Protein AF-A0A538BU72-F1 (afdb_monomer_lite)

Radius of gyration: 18.81 Å; chains: 1; bounding box: 40×37×54 Å

Secondary structure (DSSP, 8-state):
-HHHHHHHHHHHHHHHHHHHHHHHHHHHTT---SB---HHHHHHTGGGHHHHHHHHHHHHT-HHHHTTHHHHHHHHHHHHHHHTTTHHHHHHHHHHHHHHHHHHHHHHHSB-S-HHHHHHHHHHHHHHHHHHHHHHHHHHHHHHHHHHHHTT-

Foldseek 3Di:
DVVVVVVVVVVVVVVCVVVVVVVVVCVVVVPDDFFAPDPVLLVVQPVLLVVLLCLLVCLLPPCVVQNCLVVLLVVLLVLCVVLVFPVVLSCVLVVVLVVQSVVSSNSLSGGPDDSVVCSVPPSNPSSVVSSVSSNVCSVVSVVRSVVSVVVVD

pLDDT: mean 91.47, std 7.26, range [62.19, 98.06]

Structure (mmCIF, N/CA/C/O backbone):
data_AF-A0A538BU72-F1
#
_entry.id   AF-A0A538BU72-F1
#
loop_
_atom_site.group_PDB
_atom_site.id
_atom_site.type_symbol
_atom_site.label_atom_id
_atom_site.label_alt_id
_atom_site.label_comp_id
_atom_site.label_asym_id
_atom_site.label_entity_id
_atom_site.label_seq_id
_atom_site.pdbx_PDB_ins_code
_atom_site.Cartn_x
_atom_site.Cartn_y
_atom_site.Cartn_z
_atom_site.occupancy
_atom_site.B_iso_or_equiv
_atom_site.auth_seq_id
_atom_site.auth_comp_id
_atom_site.auth_asym_id
_atom_site.auth_atom_id
_atom_site.pdbx_PDB_model_num
ATOM 1 N N . MET A 1 1 ? 4.851 -21.921 21.961 1.00 62.19 1 MET A N 1
ATOM 2 C CA . MET A 1 1 ? 5.658 -22.400 20.814 1.00 62.19 1 MET A CA 1
ATOM 3 C C . MET A 1 1 ? 4.813 -23.024 19.705 1.00 62.19 1 MET A C 1
ATOM 5 O O . MET A 1 1 ? 4.960 -22.562 18.586 1.00 62.19 1 MET A O 1
ATOM 9 N N . ARG A 1 2 ? 3.912 -23.992 19.962 1.00 68.62 2 ARG A N 1
ATOM 10 C CA . ARG A 1 2 ? 3.064 -24.595 18.900 1.00 68.62 2 ARG A CA 1
ATOM 11 C C . ARG A 1 2 ? 2.267 -23.577 18.068 1.00 68.62 2 ARG A C 1
ATOM 13 O O . ARG A 1 2 ? 2.367 -23.589 16.849 1.00 68.62 2 ARG A O 1
ATOM 20 N N . THR A 1 3 ? 1.596 -22.634 18.724 1.00 71.56 3 THR A N 1
ATOM 21 C CA . THR A 1 3 ? 0.787 -2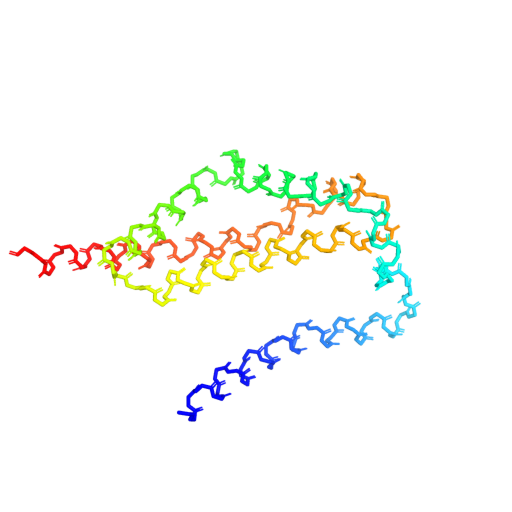1.594 18.061 1.00 71.56 3 THR A CA 1
ATOM 22 C C . THR A 1 3 ? 1.598 -20.666 17.153 1.00 71.56 3 THR A C 1
ATOM 24 O O . THR A 1 3 ? 1.119 -20.241 16.109 1.00 71.56 3 THR A O 1
ATOM 27 N N . THR A 1 4 ? 2.850 -20.364 17.505 1.00 72.88 4 THR A N 1
ATOM 28 C CA . THR A 1 4 ? 3.731 -19.531 16.672 1.00 72.88 4 THR A CA 1
ATOM 29 C C . THR A 1 4 ? 4.150 -20.265 15.397 1.00 72.88 4 THR A C 1
ATOM 31 O O . THR A 1 4 ? 4.155 -19.659 14.330 1.00 72.88 4 THR A O 1
ATOM 34 N N . CYS A 1 5 ? 4.438 -21.570 15.482 1.00 76.00 5 CYS A N 1
ATOM 35 C CA . CYS A 1 5 ? 4.724 -22.387 14.301 1.00 76.00 5 CYS A CA 1
ATOM 36 C C . CYS A 1 5 ? 3.510 -22.509 13.374 1.00 76.00 5 CYS A C 1
ATOM 38 O O . CYS A 1 5 ? 3.687 -22.473 12.165 1.00 76.00 5 CYS A O 1
ATOM 40 N N . GLU A 1 6 ? 2.294 -22.614 13.916 1.00 82.12 6 GLU A N 1
ATOM 41 C CA . GLU A 1 6 ? 1.062 -22.689 13.118 1.00 82.12 6 GLU A CA 1
ATOM 42 C C . GLU A 1 6 ? 0.798 -21.395 12.340 1.00 82.12 6 GLU A C 1
ATOM 44 O O . GLU A 1 6 ? 0.519 -21.452 11.145 1.00 82.12 6 GLU A O 1
ATOM 49 N N . VAL A 1 7 ? 0.956 -20.225 12.973 1.00 79.69 7 VAL A N 1
ATOM 50 C CA . VAL A 1 7 ? 0.800 -18.930 12.284 1.00 79.69 7 VAL A CA 1
ATOM 51 C C . VAL A 1 7 ? 1.868 -18.743 11.207 1.00 79.69 7 VAL A C 1
ATOM 53 O O . VAL A 1 7 ? 1.557 -18.296 10.104 1.00 79.69 7 VAL A O 1
ATOM 56 N N . LEU A 1 8 ? 3.119 -19.119 11.492 1.00 81.12 8 LEU A N 1
ATOM 57 C CA . LEU A 1 8 ? 4.194 -19.065 10.500 1.00 81.12 8 LEU A CA 1
ATOM 58 C C . LEU A 1 8 ? 3.938 -20.031 9.340 1.00 81.12 8 LEU A C 1
ATOM 60 O O . LEU A 1 8 ? 4.086 -19.641 8.185 1.00 81.12 8 LEU A O 1
ATOM 64 N N . ALA A 1 9 ? 3.507 -21.260 9.627 1.00 85.38 9 ALA A N 1
ATOM 65 C CA . ALA A 1 9 ? 3.168 -22.244 8.608 1.00 85.38 9 ALA A CA 1
ATOM 66 C C . ALA A 1 9 ? 1.999 -21.765 7.739 1.00 85.38 9 ALA A C 1
ATOM 68 O O . ALA A 1 9 ? 2.095 -21.820 6.517 1.00 85.38 9 ALA A O 1
ATOM 69 N N . ALA A 1 10 ? 0.937 -21.225 8.340 1.00 84.19 10 ALA A N 1
ATOM 70 C CA . ALA A 1 10 ? -0.187 -20.649 7.607 1.00 84.19 10 ALA A CA 1
ATOM 71 C C . ALA A 1 10 ? 0.250 -19.469 6.724 1.00 84.19 10 ALA A C 1
ATOM 73 O O . ALA A 1 10 ? -0.175 -19.372 5.572 1.00 84.19 10 ALA A O 1
ATOM 74 N N . GLY A 1 11 ? 1.141 -18.609 7.228 1.00 82.31 11 GLY A N 1
ATOM 75 C CA . GLY A 1 11 ? 1.731 -17.515 6.456 1.00 82.31 11 GLY A CA 1
ATOM 76 C C . GLY A 1 11 ? 2.543 -18.013 5.258 1.00 82.31 11 GLY A C 1
ATOM 77 O O . GLY A 1 11 ? 2.334 -17.545 4.140 1.00 82.31 11 GLY A O 1
ATOM 78 N N . VAL A 1 12 ? 3.411 -19.008 5.463 1.00 86.56 12 VAL A N 1
ATOM 79 C CA . VAL A 1 12 ? 4.208 -19.631 4.392 1.00 86.56 12 VAL A CA 1
ATOM 80 C C . VAL A 1 12 ? 3.306 -20.294 3.356 1.00 86.56 12 VAL A C 1
ATOM 82 O O . VAL A 1 12 ? 3.485 -20.064 2.164 1.00 86.56 12 VAL A O 1
ATOM 85 N N . VAL A 1 13 ? 2.308 -21.069 3.784 1.00 89.88 13 VAL A N 1
ATOM 86 C CA . VAL A 1 13 ? 1.349 -21.714 2.877 1.00 89.88 13 VAL A CA 1
ATOM 87 C C . VAL A 1 13 ? 0.588 -20.665 2.067 1.00 89.88 13 VAL A C 1
ATOM 89 O O . VAL A 1 13 ? 0.489 -20.802 0.852 1.00 89.88 13 VAL A O 1
ATOM 92 N N . SER A 1 14 ? 0.123 -19.586 2.698 1.00 84.50 14 SER A N 1
ATOM 93 C CA . SER A 1 14 ? -0.574 -18.495 2.004 1.00 84.50 14 SER A CA 1
ATOM 94 C C . SER A 1 14 ? 0.324 -17.815 0.966 1.00 84.50 14 SER A C 1
ATOM 96 O O . SER A 1 14 ? -0.101 -17.586 -0.165 1.00 84.50 14 SER A O 1
ATOM 98 N N . ALA A 1 15 ? 1.588 -17.550 1.313 1.00 83.44 15 ALA A N 1
ATOM 99 C CA . ALA A 1 15 ? 2.563 -16.984 0.384 1.00 83.44 15 ALA A CA 1
ATOM 100 C C . ALA A 1 15 ? 2.836 -17.925 -0.801 1.00 83.44 15 ALA A C 1
ATOM 102 O O . ALA A 1 15 ? 2.862 -17.483 -1.950 1.00 83.44 15 ALA A O 1
ATOM 103 N N . LEU A 1 16 ? 2.986 -19.228 -0.545 1.00 88.38 16 LEU A N 1
ATOM 104 C CA . LEU A 1 16 ? 3.182 -20.231 -1.591 1.00 88.38 16 LEU A CA 1
ATOM 105 C C . LEU A 1 16 ? 1.959 -20.343 -2.507 1.00 88.38 16 LEU A C 1
ATOM 107 O O . LEU A 1 16 ? 2.129 -20.397 -3.719 1.00 88.38 16 LEU A O 1
ATOM 111 N N . LEU A 1 17 ? 0.741 -20.318 -1.964 1.00 90.31 17 LEU A N 1
ATOM 112 C CA . LEU A 1 17 ? -0.488 -20.350 -2.764 1.00 90.31 17 LEU A CA 1
ATOM 113 C C . LEU A 1 17 ? -0.628 -19.126 -3.677 1.00 90.31 17 LEU A C 1
ATOM 115 O O . LEU A 1 17 ? -1.184 -19.252 -4.763 1.00 90.31 17 LEU A O 1
ATOM 119 N N . GLY A 1 18 ? -0.098 -17.967 -3.279 1.00 81.56 18 GLY A N 1
ATOM 120 C CA . GLY A 1 18 ? -0.035 -16.790 -4.148 1.00 81.56 18 GLY A CA 1
ATOM 121 C C . GLY A 1 18 ? 1.069 -16.877 -5.209 1.00 81.56 18 GLY A C 1
ATOM 122 O O . GLY A 1 18 ? 0.837 -16.578 -6.378 1.00 81.56 18 GLY A O 1
ATOM 123 N N . ILE A 1 19 ? 2.278 -17.295 -4.818 1.00 86.81 19 ILE A N 1
ATOM 124 C CA . ILE A 1 19 ? 3.480 -17.214 -5.669 1.00 86.81 19 ILE A CA 1
ATOM 125 C C . ILE A 1 19 ? 3.606 -18.406 -6.623 1.00 86.81 19 ILE A C 1
ATOM 127 O O . ILE A 1 19 ? 3.984 -18.233 -7.783 1.00 86.81 19 ILE A O 1
ATOM 131 N N . VAL A 1 20 ? 3.326 -19.623 -6.154 1.00 90.19 20 VAL A N 1
ATOM 132 C CA . VAL A 1 20 ? 3.591 -20.859 -6.905 1.00 90.19 20 VAL A CA 1
ATOM 133 C C . VAL A 1 20 ? 2.772 -20.937 -8.197 1.00 90.19 20 VAL A C 1
ATOM 135 O O . VAL A 1 20 ? 3.384 -21.207 -9.232 1.00 90.19 20 VAL A O 1
ATOM 138 N N . PRO A 1 21 ? 1.451 -20.654 -8.217 1.00 91.88 21 PRO A N 1
ATOM 139 C CA . PRO A 1 21 ? 0.682 -20.694 -9.462 1.00 91.88 21 PRO A CA 1
ATOM 140 C C . PRO A 1 21 ? 1.217 -19.717 -10.513 1.00 91.88 21 PRO A C 1
ATOM 142 O O . PRO A 1 21 ? 1.384 -20.087 -11.675 1.00 91.88 21 PRO A O 1
ATOM 145 N N . TRP A 1 22 ? 1.563 -18.495 -10.096 1.00 87.38 22 TRP A N 1
ATOM 146 C CA . TRP A 1 22 ? 2.150 -17.488 -10.979 1.00 87.38 22 TRP A CA 1
ATOM 147 C C . TRP A 1 22 ? 3.518 -17.928 -11.517 1.00 87.38 22 TRP A C 1
ATOM 149 O O . TRP A 1 22 ? 3.766 -17.853 -12.720 1.00 87.38 22 TRP A O 1
ATOM 159 N N . ALA A 1 23 ? 4.386 -18.464 -10.654 1.00 87.06 23 ALA A N 1
ATOM 160 C CA . ALA A 1 23 ? 5.705 -18.949 -11.051 1.00 87.06 23 ALA A CA 1
ATOM 161 C C . ALA A 1 23 ? 5.626 -20.131 -12.034 1.00 87.06 23 ALA A C 1
ATOM 163 O O . ALA A 1 23 ? 6.406 -20.189 -12.987 1.00 87.06 23 ALA A O 1
ATOM 164 N N . ILE A 1 24 ? 4.683 -21.059 -11.830 1.00 91.25 24 ILE A N 1
ATOM 165 C CA . ILE A 1 24 ? 4.419 -22.164 -12.763 1.00 91.25 24 ILE A CA 1
ATOM 166 C C . ILE A 1 24 ? 3.966 -21.610 -14.114 1.00 91.25 24 ILE A C 1
ATOM 168 O O . ILE A 1 24 ? 4.509 -22.009 -15.142 1.00 91.25 24 ILE A O 1
ATOM 172 N N . TRP A 1 25 ? 3.022 -20.665 -14.122 1.00 92.62 25 TRP A N 1
ATOM 173 C CA . TRP A 1 25 ? 2.504 -20.069 -15.352 1.00 92.62 25 TRP A CA 1
ATOM 174 C C . TRP A 1 25 ? 3.594 -19.343 -16.156 1.00 92.62 25 TRP A C 1
ATOM 176 O O . TRP A 1 25 ? 3.728 -19.595 -17.353 1.00 92.62 25 TRP A O 1
ATOM 186 N N . ILE A 1 26 ? 4.428 -18.524 -15.501 1.00 89.25 26 ILE A N 1
ATOM 187 C CA . ILE A 1 26 ? 5.565 -17.820 -16.125 1.00 89.25 26 ILE A CA 1
ATOM 188 C C . ILE A 1 26 ? 6.531 -18.808 -16.789 1.00 89.25 26 ILE A C 1
ATOM 190 O O . ILE A 1 26 ? 6.925 -18.611 -17.940 1.00 89.25 26 ILE A O 1
ATOM 194 N N . ARG A 1 27 ? 6.884 -19.893 -16.083 1.00 89.62 27 ARG A N 1
ATOM 195 C CA . ARG A 1 27 ? 7.777 -20.936 -16.611 1.00 89.62 27 ARG A CA 1
ATOM 196 C C . ARG A 1 27 ? 7.150 -21.680 -17.785 1.00 89.62 27 ARG A C 1
ATOM 198 O O . ARG A 1 27 ? 7.831 -21.904 -18.778 1.00 89.62 27 ARG A O 1
ATOM 205 N N . ALA A 1 28 ? 5.870 -22.032 -17.683 1.00 94.12 28 ALA A N 1
ATOM 206 C CA . ALA A 1 28 ? 5.148 -22.739 -18.736 1.00 94.12 28 ALA A CA 1
ATOM 207 C C . ALA A 1 28 ? 5.055 -21.928 -20.041 1.00 94.12 28 ALA A C 1
ATOM 209 O O . ALA A 1 28 ? 5.032 -22.517 -21.116 1.00 94.12 28 ALA A O 1
ATOM 210 N N . HIS A 1 29 ? 5.046 -20.594 -19.954 1.00 93.69 29 HIS A N 1
ATOM 211 C CA . HIS A 1 29 ? 4.965 -19.698 -21.114 1.00 93.69 29 HIS A CA 1
ATOM 212 C C . HIS A 1 29 ? 6.327 -19.143 -21.562 1.00 93.69 29 HIS A C 1
ATOM 214 O O . HIS A 1 29 ? 6.370 -18.282 -22.437 1.00 93.69 29 HIS A O 1
ATOM 220 N N . GLY A 1 30 ? 7.441 -19.605 -20.975 1.00 88.38 30 GLY A N 1
ATOM 221 C CA . GLY A 1 30 ? 8.789 -19.166 -21.360 1.00 88.38 30 GLY A CA 1
ATOM 222 C C . GLY A 1 30 ? 9.042 -17.669 -21.151 1.00 88.38 30 GLY A C 1
ATOM 223 O O . GLY A 1 30 ? 9.850 -17.071 -21.860 1.00 88.38 30 GLY A O 1
ATOM 224 N N . ILE A 1 31 ? 8.334 -17.036 -20.210 1.00 84.00 31 ILE A N 1
ATOM 225 C CA . ILE A 1 31 ? 8.471 -15.602 -19.953 1.00 84.00 31 ILE A CA 1
ATOM 226 C C . ILE A 1 31 ? 9.734 -15.384 -19.111 1.00 84.00 31 ILE A C 1
ATOM 228 O O . ILE A 1 31 ? 9.815 -15.791 -17.951 1.00 84.00 31 ILE A O 1
ATOM 232 N N . HIS A 1 32 ? 10.726 -14.718 -19.697 1.00 79.19 32 HIS A N 1
ATOM 233 C CA . HIS A 1 32 ? 11.994 -14.382 -19.050 1.00 79.19 32 HIS A CA 1
ATOM 234 C C . HIS A 1 32 ? 12.173 -12.858 -18.957 1.00 79.19 32 HIS A C 1
ATOM 236 O O . HIS A 1 32 ? 11.633 -12.113 -19.767 1.00 79.19 32 HIS A O 1
ATOM 242 N N . GLY A 1 33 ? 12.944 -12.385 -17.970 1.00 67.81 33 GLY A N 1
ATOM 243 C CA . GLY A 1 33 ? 13.397 -10.986 -17.921 1.00 67.81 33 GLY A CA 1
ATOM 244 C C . GLY A 1 33 ? 12.393 -9.953 -17.397 1.00 67.81 33 GLY A C 1
ATOM 245 O O . GLY A 1 33 ? 12.551 -8.770 -17.676 1.00 67.81 33 GLY A O 1
ATOM 246 N N . VAL A 1 34 ? 11.374 -10.356 -16.631 1.00 72.19 34 VAL A N 1
ATOM 247 C CA . VAL A 1 34 ? 10.367 -9.421 -16.077 1.00 72.19 34 VAL A CA 1
ATOM 248 C C . VAL A 1 34 ? 10.956 -8.505 -14.988 1.00 72.19 34 VAL A C 1
ATOM 250 O O . VAL A 1 34 ? 10.517 -7.367 -14.822 1.00 72.19 34 VAL A O 1
ATOM 253 N N . TYR A 1 35 ? 11.978 -8.985 -14.270 1.00 77.81 35 TYR A N 1
ATOM 254 C CA . TYR A 1 35 ? 12.633 -8.258 -13.184 1.00 77.81 35 TYR A CA 1
ATOM 255 C C . TYR A 1 35 ? 14.150 -8.445 -13.205 1.00 77.81 35 TYR A C 1
ATOM 257 O O . TYR A 1 35 ? 14.650 -9.540 -13.475 1.00 77.81 35 TYR A O 1
ATOM 265 N N . HIS A 1 36 ? 14.871 -7.383 -12.860 1.00 77.62 36 HIS A N 1
ATOM 266 C CA . HIS A 1 36 ? 16.302 -7.402 -12.599 1.00 77.62 36 HIS A CA 1
ATOM 267 C C . HIS A 1 36 ? 16.542 -7.672 -11.111 1.00 77.62 36 HIS A C 1
ATOM 269 O O . HIS A 1 36 ? 16.228 -6.843 -10.262 1.00 77.62 36 HIS A O 1
ATOM 275 N N . ALA A 1 37 ? 17.103 -8.840 -10.798 1.00 75.69 37 ALA A N 1
ATOM 276 C CA . ALA A 1 37 ? 17.506 -9.204 -9.437 1.00 75.69 37 ALA A CA 1
ATOM 277 C C . ALA A 1 37 ? 19.005 -8.961 -9.168 1.00 75.69 37 ALA A C 1
ATOM 279 O O . ALA A 1 37 ? 19.490 -9.254 -8.077 1.00 75.69 37 ALA A O 1
ATOM 280 N N . ASP A 1 38 ? 19.744 -8.448 -10.156 1.00 85.12 38 ASP A N 1
ATOM 281 C CA . ASP A 1 38 ? 21.154 -8.101 -9.995 1.00 85.12 38 ASP A CA 1
ATOM 282 C C . ASP A 1 38 ? 21.307 -6.825 -9.154 1.00 85.12 38 ASP A C 1
ATOM 284 O O . ASP A 1 38 ? 20.742 -5.777 -9.473 1.00 85.12 38 ASP A O 1
ATOM 288 N N . LEU A 1 39 ? 22.102 -6.909 -8.085 1.00 86.88 39 LEU A N 1
ATOM 289 C CA . LEU A 1 39 ? 22.341 -5.804 -7.158 1.00 86.88 39 LEU A CA 1
ATOM 290 C C . LEU A 1 39 ? 23.023 -4.611 -7.841 1.00 86.88 39 LEU A C 1
ATOM 292 O O . LEU A 1 39 ? 22.730 -3.468 -7.486 1.00 86.88 39 LEU A O 1
ATOM 296 N N . ALA A 1 40 ? 23.896 -4.845 -8.827 1.00 88.81 40 ALA A N 1
ATOM 297 C CA . ALA A 1 40 ? 24.558 -3.761 -9.553 1.00 88.81 40 ALA A CA 1
ATOM 298 C C . ALA A 1 40 ? 23.572 -3.002 -10.461 1.00 88.81 40 ALA A C 1
ATOM 300 O O . ALA A 1 40 ? 23.586 -1.768 -10.509 1.00 88.81 40 ALA A O 1
ATOM 301 N N . GLU A 1 41 ? 22.681 -3.722 -11.147 1.00 85.00 41 GLU A N 1
ATOM 302 C CA . GLU A 1 41 ? 21.580 -3.139 -11.924 1.00 85.00 41 GLU A CA 1
ATOM 303 C C . GLU A 1 41 ? 20.584 -2.383 -11.029 1.00 85.00 41 GLU A C 1
ATOM 305 O O . GLU A 1 41 ? 20.182 -1.264 -11.353 1.00 85.00 41 GLU A O 1
ATOM 310 N N . LEU A 1 42 ? 20.225 -2.945 -9.871 1.00 89.00 42 LEU A N 1
ATOM 311 C CA . LEU A 1 42 ? 19.352 -2.292 -8.892 1.00 89.00 42 LEU A CA 1
ATOM 312 C C . LEU A 1 42 ? 19.980 -1.001 -8.349 1.00 89.00 42 LEU A C 1
ATOM 314 O O . LEU A 1 42 ? 19.307 0.030 -8.274 1.00 89.00 42 LEU A O 1
ATOM 318 N N . GLY A 1 43 ? 21.283 -1.020 -8.051 1.00 90.75 43 GLY A N 1
ATOM 319 C CA . GLY A 1 43 ? 22.040 0.152 -7.610 1.00 90.75 43 GLY A CA 1
ATOM 320 C C . GLY A 1 43 ? 21.962 1.325 -8.594 1.00 90.75 43 GLY A C 1
ATOM 321 O O . GLY A 1 43 ? 21.780 2.470 -8.181 1.00 90.75 43 GLY A O 1
ATOM 322 N N . ARG A 1 44 ? 21.989 1.053 -9.906 1.00 91.69 44 ARG A N 1
ATOM 323 C CA . ARG A 1 44 ? 21.830 2.084 -10.953 1.00 91.69 44 ARG A CA 1
ATOM 324 C C . ARG A 1 44 ? 20.435 2.721 -10.974 1.00 91.69 44 ARG A C 1
ATOM 326 O O . ARG A 1 44 ? 20.271 3.851 -11.435 1.00 91.69 44 ARG A O 1
ATOM 333 N N . HIS A 1 45 ? 19.438 2.034 -10.426 1.00 93.06 45 HIS A N 1
ATOM 334 C CA . HIS A 1 45 ? 18.033 2.429 -10.470 1.00 93.06 45 HIS A CA 1
ATOM 335 C C . HIS A 1 45 ? 17.463 2.919 -9.134 1.00 93.06 45 HIS A C 1
ATOM 337 O O . HIS A 1 45 ? 16.253 3.105 -9.025 1.00 93.06 45 HIS A O 1
ATOM 343 N N . VAL A 1 46 ? 18.302 3.197 -8.128 1.00 94.81 46 VAL A N 1
ATOM 344 C CA . VAL A 1 46 ? 17.865 3.721 -6.812 1.00 94.81 46 VAL A CA 1
ATOM 345 C C . VAL A 1 46 ? 17.026 5.001 -6.939 1.00 94.81 46 VAL A C 1
ATOM 347 O O . VAL A 1 46 ? 16.101 5.224 -6.160 1.00 94.81 46 VAL A O 1
ATOM 350 N N . HIS A 1 47 ? 17.268 5.806 -7.978 1.00 94.44 47 HIS A N 1
ATOM 351 C CA . HIS A 1 47 ? 16.482 7.003 -8.287 1.00 94.44 47 HIS A CA 1
ATOM 352 C C . HIS A 1 47 ? 14.989 6.724 -8.563 1.00 94.44 47 HIS A C 1
ATOM 354 O O . HIS A 1 47 ? 14.186 7.650 -8.501 1.00 94.44 47 HIS A O 1
ATOM 360 N N . ARG A 1 48 ? 14.592 5.471 -8.840 1.00 94.88 48 ARG A N 1
ATOM 361 C CA . ARG A 1 48 ? 13.188 5.069 -9.047 1.00 94.88 48 ARG A CA 1
ATOM 362 C C . ARG A 1 48 ? 12.404 4.917 -7.742 1.00 94.88 48 ARG A C 1
ATOM 364 O O . ARG A 1 48 ? 11.177 4.975 -7.775 1.00 94.88 48 ARG A O 1
ATOM 371 N N . ILE A 1 49 ? 13.074 4.754 -6.598 1.00 96.31 49 ILE A N 1
ATOM 372 C CA . ILE A 1 49 ? 12.425 4.469 -5.307 1.00 96.31 49 ILE A CA 1
ATOM 373 C C . ILE A 1 49 ? 11.501 5.617 -4.891 1.00 96.31 49 ILE A C 1
ATOM 375 O O . ILE A 1 49 ? 10.316 5.396 -4.642 1.00 96.31 49 ILE A O 1
ATOM 379 N N . ALA A 1 50 ? 12.023 6.846 -4.852 1.00 97.25 50 ALA A N 1
ATOM 380 C CA . ALA A 1 50 ? 11.255 8.001 -4.392 1.00 97.25 50 ALA A CA 1
ATOM 381 C C . ALA A 1 50 ? 10.052 8.325 -5.304 1.00 97.25 50 ALA A C 1
ATOM 383 O O . ALA A 1 50 ? 8.953 8.461 -4.769 1.00 97.25 50 ALA A O 1
ATOM 384 N N . PRO A 1 51 ? 10.179 8.364 -6.648 1.00 97.31 51 PRO A N 1
ATOM 385 C CA . PRO A 1 51 ? 9.026 8.554 -7.530 1.00 97.31 51 PRO A CA 1
ATOM 386 C C . PRO A 1 51 ? 7.983 7.435 -7.431 1.00 97.31 51 PRO A C 1
ATOM 388 O O . PRO A 1 51 ? 6.789 7.718 -7.478 1.00 97.31 51 PRO A O 1
ATOM 391 N N . SER A 1 52 ? 8.412 6.178 -7.249 1.00 96.75 52 SER A N 1
ATOM 392 C CA . SER A 1 52 ? 7.482 5.053 -7.059 1.00 96.75 52 SER A CA 1
ATOM 393 C C . SER A 1 52 ? 6.668 5.230 -5.784 1.00 96.75 52 SER A C 1
ATOM 395 O O . SER A 1 52 ? 5.446 5.125 -5.803 1.00 96.75 52 SER A O 1
ATOM 397 N N . LEU A 1 53 ? 7.344 5.545 -4.675 1.00 97.62 53 LEU A N 1
ATOM 398 C CA . LEU A 1 53 ? 6.687 5.790 -3.397 1.00 97.62 53 LEU A CA 1
ATOM 399 C C . LEU A 1 53 ? 5.747 6.999 -3.476 1.00 97.62 53 LEU A C 1
ATOM 401 O O . LEU A 1 53 ? 4.617 6.918 -3.009 1.00 97.62 53 LEU A O 1
ATOM 405 N N . ALA A 1 54 ? 6.191 8.097 -4.092 1.00 97.38 54 ALA A N 1
ATOM 406 C CA . ALA A 1 54 ? 5.384 9.299 -4.259 1.00 97.38 54 ALA A CA 1
ATOM 407 C C . ALA A 1 54 ? 4.122 9.036 -5.092 1.00 97.38 54 ALA A C 1
ATOM 409 O O . ALA A 1 54 ? 3.053 9.502 -4.719 1.00 97.38 54 ALA A O 1
ATOM 410 N N . SER A 1 55 ? 4.219 8.258 -6.173 1.00 96.56 55 SER A N 1
ATOM 411 C CA . SER A 1 55 ? 3.058 7.883 -6.989 1.00 96.56 55 SER A CA 1
ATOM 412 C C . SER A 1 55 ? 2.095 6.961 -6.238 1.00 96.56 55 SER A C 1
ATOM 414 O O . SER A 1 55 ? 0.895 7.217 -6.246 1.00 96.56 55 SER A O 1
ATOM 416 N N . LEU A 1 56 ? 2.603 5.946 -5.530 1.00 96.62 56 LEU A N 1
ATOM 417 C CA . LEU A 1 56 ? 1.770 5.040 -4.729 1.00 96.62 56 LEU A CA 1
ATOM 418 C C . LEU A 1 56 ? 1.024 5.778 -3.613 1.00 96.62 56 LEU A C 1
ATOM 420 O O . LEU A 1 56 ? -0.168 5.559 -3.415 1.00 96.62 56 LEU A O 1
ATOM 424 N N . LEU A 1 57 ? 1.711 6.668 -2.892 1.00 95.62 57 LEU A N 1
ATOM 425 C CA . LEU A 1 57 ? 1.074 7.496 -1.870 1.00 95.62 57 LEU A CA 1
ATOM 426 C C . LEU A 1 57 ? 0.132 8.529 -2.497 1.00 95.62 57 LEU A C 1
ATOM 428 O O . LEU A 1 57 ? -0.939 8.760 -1.953 1.00 95.62 57 LEU A O 1
ATOM 432 N N . GLY A 1 58 ? 0.495 9.110 -3.641 1.00 95.75 58 GLY A N 1
ATOM 433 C CA . GLY A 1 58 ? -0.349 10.046 -4.380 1.00 95.75 58 GLY A CA 1
ATOM 434 C C . GLY A 1 58 ? -1.709 9.444 -4.721 1.00 95.75 58 GLY A C 1
ATOM 435 O O . GLY A 1 58 ? -2.722 10.036 -4.371 1.00 95.75 58 GLY A O 1
ATOM 436 N N . HIS A 1 59 ? -1.728 8.238 -5.298 1.00 94.44 59 HIS A N 1
ATOM 437 C CA . HIS A 1 59 ? -2.975 7.514 -5.563 1.00 94.44 59 HIS A CA 1
ATOM 438 C C . HIS A 1 59 ? -3.696 7.128 -4.272 1.00 94.44 59 HIS A C 1
ATOM 440 O O . HIS A 1 59 ? -4.890 7.354 -4.141 1.00 94.44 59 HIS A O 1
ATOM 446 N N . GLY A 1 60 ? -2.980 6.619 -3.263 1.00 92.50 60 GLY A N 1
ATOM 447 C CA . GLY A 1 60 ? -3.634 6.207 -2.020 1.00 92.50 60 GLY A CA 1
ATOM 448 C C . GLY A 1 60 ? -4.279 7.342 -1.220 1.00 92.50 60 GLY A C 1
ATOM 449 O O . GLY A 1 60 ? -5.240 7.106 -0.488 1.00 92.50 60 GLY A O 1
ATOM 450 N N . PHE A 1 61 ? -3.767 8.565 -1.351 1.00 95.88 61 PHE A N 1
ATOM 451 C CA . PHE A 1 61 ? -4.320 9.762 -0.719 1.00 95.88 61 PHE A CA 1
ATOM 452 C C . PHE A 1 61 ? -5.196 10.598 -1.658 1.00 95.88 61 PHE A C 1
ATOM 454 O O . PHE A 1 61 ? -5.599 11.691 -1.256 1.00 95.88 61 PHE A O 1
ATOM 461 N N . ASP A 1 62 ? -5.511 10.120 -2.866 1.00 95.75 62 ASP A N 1
ATOM 462 C CA . ASP A 1 62 ? -6.408 10.835 -3.770 1.00 95.75 62 ASP A CA 1
ATOM 463 C C . ASP A 1 62 ? -7.835 10.863 -3.180 1.00 95.75 62 ASP A C 1
ATOM 465 O O . ASP A 1 62 ? -8.480 9.813 -3.044 1.00 95.75 62 ASP A O 1
ATOM 469 N N . PRO A 1 63 ? -8.361 12.046 -2.808 1.00 93.44 63 PRO A N 1
ATOM 470 C CA . PRO A 1 63 ? -9.684 12.153 -2.207 1.00 93.44 63 PRO A CA 1
ATOM 471 C C . PRO A 1 63 ? -10.818 11.839 -3.190 1.00 93.44 63 PRO A C 1
ATOM 473 O O . PRO A 1 63 ? -11.922 11.533 -2.741 1.00 93.44 63 PRO A O 1
ATOM 476 N N . LEU A 1 64 ? -10.583 11.917 -4.505 1.00 94.94 64 LEU A N 1
ATOM 477 C CA . LEU A 1 64 ? -11.590 11.591 -5.517 1.00 94.94 64 LEU A CA 1
ATOM 478 C C . LEU A 1 64 ? -11.793 10.079 -5.648 1.00 94.94 64 LEU A C 1
ATOM 480 O O . LEU A 1 64 ? -12.906 9.641 -5.932 1.00 94.94 64 LEU A O 1
ATOM 484 N N . GLU A 1 65 ? -10.745 9.292 -5.402 1.00 92.56 65 GLU A N 1
ATOM 485 C CA . GLU A 1 65 ? -10.798 7.829 -5.464 1.00 92.56 65 GLU A CA 1
ATOM 486 C C . GLU A 1 65 ? -11.150 7.203 -4.106 1.00 92.56 65 GLU A C 1
ATOM 488 O O . GLU A 1 65 ? -11.975 6.291 -4.030 1.00 92.56 65 GLU A O 1
ATOM 493 N N . TRP A 1 66 ? -10.555 7.707 -3.018 1.00 93.12 66 TRP A N 1
ATOM 494 C CA . TRP A 1 66 ? -10.568 7.038 -1.710 1.00 93.12 66 TRP A CA 1
ATOM 495 C C . TRP A 1 66 ? -11.192 7.866 -0.584 1.00 93.12 66 TRP A C 1
ATOM 497 O O . TRP A 1 66 ? -11.213 7.416 0.567 1.00 93.12 66 TRP A O 1
ATOM 507 N N . LEU A 1 67 ? -11.716 9.062 -0.877 1.00 92.88 67 LEU A N 1
ATOM 508 C CA . LEU A 1 67 ? -12.282 9.985 0.112 1.00 92.88 67 LEU A CA 1
ATOM 509 C C . LEU A 1 67 ? -11.318 10.203 1.297 1.00 92.88 67 LEU A C 1
ATOM 511 O O . LEU A 1 67 ? -10.255 10.797 1.149 1.00 92.88 67 LEU A O 1
ATOM 515 N N . LEU A 1 68 ? -11.688 9.721 2.490 1.00 94.62 68 LEU A N 1
ATOM 516 C CA . LEU A 1 68 ? -10.911 9.833 3.729 1.00 94.62 68 LEU A CA 1
ATOM 517 C C . LEU A 1 68 ? -10.457 8.469 4.269 1.00 94.62 68 LEU A C 1
ATOM 519 O O . LEU A 1 68 ? -10.106 8.365 5.445 1.00 94.62 68 LEU A O 1
ATOM 523 N N . VAL A 1 69 ? -10.455 7.416 3.447 1.00 95.19 69 VAL A N 1
ATOM 524 C CA . VAL A 1 69 ? -10.155 6.044 3.890 1.00 95.19 69 VAL A CA 1
ATOM 525 C C . VAL A 1 69 ? -8.769 5.937 4.533 1.00 95.19 69 VAL A C 1
ATOM 527 O O . VAL A 1 69 ? -8.671 5.531 5.691 1.00 95.19 69 VAL A O 1
ATOM 530 N N . LEU A 1 70 ? -7.694 6.339 3.843 1.00 95.44 70 LEU A N 1
ATOM 531 C CA . LEU A 1 70 ? -6.351 6.279 4.434 1.00 95.44 70 LEU A CA 1
ATOM 532 C C . LEU A 1 70 ? -6.185 7.218 5.642 1.00 95.44 70 LEU A C 1
ATOM 534 O O . LEU A 1 70 ? -5.714 6.740 6.676 1.00 95.44 70 LEU A O 1
ATOM 538 N N . PRO A 1 71 ? -6.593 8.506 5.595 1.00 96.44 71 PRO A N 1
ATOM 539 C CA . PRO A 1 71 ? -6.526 9.382 6.767 1.00 96.44 71 PRO A CA 1
ATOM 540 C C . PRO A 1 71 ? -7.247 8.825 8.005 1.00 96.44 71 PRO A C 1
ATOM 542 O O . PRO A 1 71 ? -6.692 8.847 9.105 1.00 96.44 71 PRO A O 1
ATOM 545 N N . THR A 1 72 ? -8.459 8.286 7.839 1.00 96.88 72 THR A N 1
ATOM 546 C CA . THR A 1 72 ? -9.236 7.710 8.951 1.00 96.88 72 THR A CA 1
ATOM 547 C C . THR A 1 72 ? -8.637 6.403 9.457 1.00 96.88 72 THR A C 1
ATOM 549 O O . THR A 1 72 ? -8.569 6.199 10.669 1.00 96.88 72 THR A O 1
ATOM 552 N N . GLY A 1 73 ? -8.121 5.554 8.567 1.00 97.31 73 GLY A N 1
ATOM 553 C CA . GLY A 1 73 ? -7.414 4.335 8.948 1.00 97.31 73 GLY A CA 1
ATOM 554 C C . GLY A 1 73 ? -6.123 4.607 9.721 1.00 97.31 73 GLY A C 1
ATOM 555 O O . GLY A 1 73 ? -5.873 3.973 10.748 1.00 97.31 73 GLY A O 1
ATOM 556 N N . ILE A 1 74 ? -5.337 5.605 9.300 1.00 97.75 74 ILE A N 1
ATOM 557 C CA . ILE A 1 74 ? -4.145 6.061 10.033 1.00 97.75 74 ILE A CA 1
ATOM 558 C C . ILE A 1 74 ? -4.545 6.559 11.423 1.00 97.75 74 ILE A C 1
ATOM 560 O O . ILE A 1 74 ? -3.949 6.142 12.417 1.00 97.75 74 ILE A O 1
ATOM 564 N N . ALA A 1 75 ? -5.581 7.397 11.517 1.00 97.94 75 ALA A N 1
ATOM 565 C CA . ALA A 1 75 ? -6.083 7.869 12.803 1.00 97.94 75 ALA A CA 1
ATOM 566 C C . ALA A 1 75 ? -6.521 6.702 13.708 1.00 97.94 75 ALA A C 1
ATOM 568 O O . ALA A 1 75 ? -6.128 6.657 14.873 1.00 97.94 75 ALA A O 1
ATOM 569 N N . ALA A 1 76 ? -7.257 5.720 13.178 1.00 97.69 76 ALA A N 1
ATOM 570 C CA . ALA A 1 76 ? -7.697 4.544 13.928 1.00 97.69 76 ALA A CA 1
ATOM 571 C C . ALA A 1 76 ? -6.517 3.719 14.472 1.00 97.69 76 ALA A C 1
ATOM 573 O O . ALA A 1 76 ? -6.519 3.335 15.643 1.00 97.69 76 ALA A O 1
ATOM 574 N N . VAL A 1 77 ? -5.480 3.495 13.658 1.00 97.94 77 VAL A N 1
ATOM 575 C CA . VAL A 1 77 ? -4.243 2.814 14.075 1.00 97.94 77 VAL A CA 1
ATOM 576 C C . VAL A 1 77 ? -3.525 3.593 15.181 1.00 97.94 77 VAL A C 1
ATOM 578 O O . VAL A 1 77 ? -3.142 3.010 16.199 1.00 97.94 77 VAL A O 1
ATOM 581 N N . LEU A 1 78 ? -3.362 4.911 15.022 1.00 98.00 78 LEU A N 1
ATOM 582 C CA . LEU A 1 78 ? -2.702 5.761 16.018 1.00 98.00 78 LEU A CA 1
ATOM 583 C C . LEU A 1 78 ? -3.459 5.766 17.351 1.00 98.00 78 LEU A C 1
ATOM 585 O O . LEU A 1 78 ? -2.842 5.633 18.411 1.00 98.00 78 LEU A O 1
ATOM 589 N N . LEU A 1 79 ? -4.789 5.861 17.308 1.00 97.31 79 LEU A N 1
ATOM 590 C CA . LEU A 1 79 ? -5.642 5.789 18.493 1.00 97.31 79 LEU A CA 1
ATOM 591 C C . LEU A 1 79 ? -5.531 4.419 19.174 1.00 97.31 79 LEU A C 1
ATOM 593 O O . LEU A 1 79 ? -5.332 4.357 20.388 1.00 97.31 79 LEU A O 1
ATOM 597 N N . ALA A 1 80 ? -5.569 3.325 18.410 1.00 96.44 80 ALA A N 1
ATOM 598 C CA . ALA A 1 80 ? -5.386 1.971 18.932 1.00 96.44 80 ALA A CA 1
ATOM 599 C C . ALA A 1 80 ? -4.048 1.827 19.686 1.00 96.44 80 ALA A C 1
ATOM 601 O O . ALA A 1 80 ? -4.007 1.341 20.821 1.00 96.44 80 ALA A O 1
ATOM 602 N N . TYR A 1 81 ? -2.948 2.346 19.131 1.00 96.62 81 TYR A N 1
ATOM 603 C CA . TYR A 1 81 ? -1.661 2.367 19.833 1.00 96.62 81 TYR A CA 1
ATOM 604 C C . TYR A 1 81 ? -1.676 3.234 21.094 1.00 96.62 81 TYR A C 1
ATOM 606 O O . TYR A 1 81 ? -1.198 2.788 22.148 1.00 96.62 81 TYR A O 1
ATOM 614 N N . ARG A 1 82 ? -2.241 4.444 20.995 1.00 95.94 82 ARG A N 1
ATOM 615 C CA . ARG A 1 82 ? -2.286 5.445 22.069 1.00 95.94 82 ARG A CA 1
ATOM 616 C C . ARG A 1 82 ? -3.087 4.985 23.284 1.00 95.94 82 ARG A C 1
ATOM 618 O O . ARG A 1 82 ? -2.677 5.279 24.409 1.00 95.94 82 ARG A O 1
ATOM 625 N N . PHE A 1 83 ? -4.201 4.292 23.063 1.00 94.19 83 PHE A N 1
ATOM 626 C CA . PHE A 1 83 ? -5.071 3.762 24.119 1.00 94.19 83 PHE A CA 1
ATOM 627 C C . PHE A 1 83 ? -4.738 2.319 24.505 1.00 94.19 83 PHE A C 1
ATOM 629 O O . PHE A 1 83 ? -5.341 1.765 25.416 1.00 94.19 83 PHE A O 1
ATOM 636 N N . GLY A 1 84 ? -3.776 1.687 23.827 1.00 90.69 84 GLY A N 1
ATOM 637 C CA . GLY A 1 84 ? -3.431 0.287 24.068 1.00 90.69 84 GLY A CA 1
ATOM 638 C C . GLY A 1 84 ? -4.504 -0.713 23.626 1.00 90.69 84 GLY A C 1
ATOM 639 O O . GLY A 1 84 ? -4.353 -1.909 23.874 1.00 90.69 84 GLY A O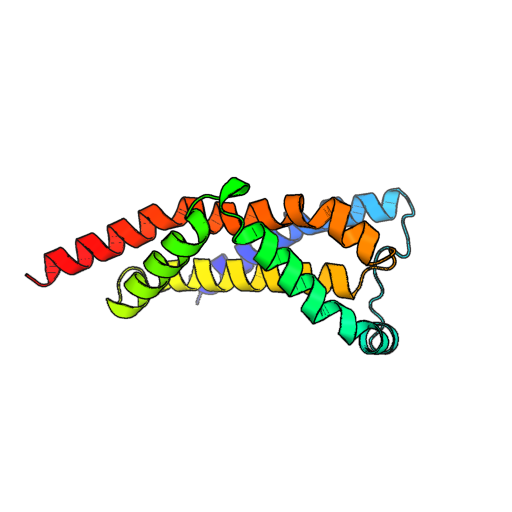 1
ATOM 640 N N . ALA A 1 85 ? -5.543 -0.247 22.934 1.00 88.88 85 ALA A N 1
ATOM 641 C CA . ALA A 1 85 ? -6.621 -1.064 22.404 1.00 88.88 85 ALA A CA 1
ATOM 642 C C . ALA A 1 85 ? -6.164 -1.802 21.142 1.00 88.88 85 ALA A C 1
ATOM 644 O O . ALA A 1 85 ? -5.516 -1.219 20.278 1.00 88.88 85 ALA A O 1
ATOM 645 N N . ALA A 1 86 ? -6.485 -3.094 21.029 1.00 92.25 86 ALA A N 1
ATOM 646 C CA . ALA A 1 86 ? -6.227 -3.900 19.829 1.00 92.25 86 ALA A CA 1
ATOM 647 C C . ALA A 1 86 ? -4.807 -3.750 19.227 1.00 92.25 86 ALA A C 1
ATOM 649 O O . ALA A 1 86 ? -4.630 -3.842 18.012 1.00 92.25 86 ALA A O 1
ATOM 650 N N . ARG A 1 87 ? -3.769 -3.564 20.064 1.00 94.38 87 ARG A N 1
ATOM 651 C CA . ARG A 1 87 ? -2.377 -3.329 19.616 1.00 94.38 87 ARG A CA 1
ATOM 652 C C . ARG A 1 87 ? -1.872 -4.359 18.607 1.00 94.38 87 ARG A C 1
ATOM 654 O O . ARG A 1 87 ? -1.117 -4.009 17.708 1.00 94.38 87 ARG A O 1
ATOM 661 N N . ARG A 1 88 ? -2.284 -5.623 18.752 1.00 93.75 88 ARG A N 1
ATOM 662 C CA . ARG A 1 88 ? -1.933 -6.698 17.810 1.00 93.75 88 ARG A CA 1
ATOM 663 C C . ARG A 1 88 ? -2.545 -6.465 16.431 1.00 93.75 88 ARG A C 1
ATOM 665 O O . ARG A 1 88 ? -1.834 -6.588 15.443 1.00 93.75 88 ARG A O 1
ATOM 672 N N . THR A 1 89 ? -3.820 -6.087 16.369 1.00 93.19 89 THR A N 1
ATOM 673 C CA . THR A 1 89 ? -4.506 -5.748 15.116 1.00 93.19 89 THR A CA 1
ATOM 674 C C . THR A 1 89 ? -3.882 -4.508 14.488 1.00 93.19 89 THR A C 1
ATOM 676 O O . THR A 1 89 ? -3.538 -4.546 13.315 1.00 93.19 89 THR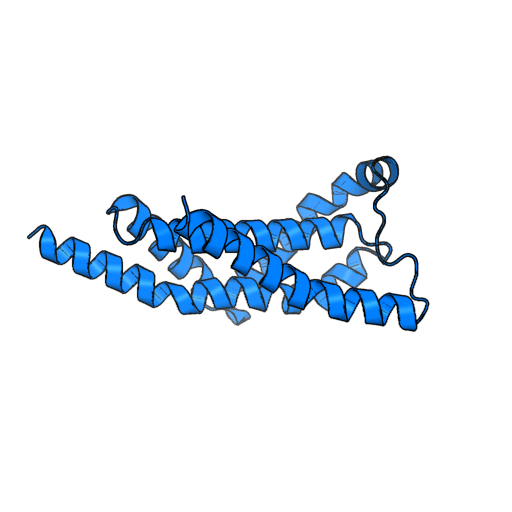 A O 1
ATOM 679 N N . ALA A 1 90 ? -3.634 -3.450 15.267 1.00 96.62 90 ALA A N 1
ATOM 680 C CA . ALA A 1 90 ? -2.970 -2.242 14.773 1.00 96.62 90 ALA A CA 1
ATOM 681 C C . ALA A 1 90 ? -1.570 -2.544 14.204 1.00 96.62 90 ALA A C 1
ATOM 683 O O . ALA A 1 90 ? -1.230 -2.079 13.115 1.00 96.62 90 ALA A O 1
ATOM 684 N N . ALA A 1 91 ? -0.790 -3.392 14.888 1.00 96.25 91 ALA A N 1
ATOM 685 C CA . ALA A 1 91 ? 0.505 -3.866 14.403 1.00 96.25 91 ALA A CA 1
ATOM 686 C C . ALA A 1 91 ? 0.390 -4.700 13.131 1.00 96.25 91 ALA A C 1
ATOM 688 O O . ALA A 1 91 ? 1.175 -4.496 12.211 1.00 96.25 91 ALA A O 1
ATOM 689 N N . PHE A 1 92 ? -0.602 -5.583 13.047 1.00 94.62 92 PHE A N 1
ATOM 690 C CA . PHE A 1 92 ? -0.866 -6.361 11.845 1.00 94.62 92 PHE A CA 1
ATOM 691 C C . PHE A 1 92 ? -1.223 -5.469 10.648 1.00 94.62 92 PHE A C 1
ATOM 693 O O . PHE A 1 92 ? -0.615 -5.623 9.590 1.00 94.62 92 PHE A O 1
ATOM 700 N N . VAL A 1 93 ? -2.143 -4.509 10.812 1.00 96.00 93 VAL A N 1
ATOM 701 C CA . VAL A 1 93 ? -2.524 -3.564 9.745 1.00 96.00 93 VAL A CA 1
ATOM 702 C C . VAL A 1 93 ? -1.317 -2.751 9.300 1.00 96.00 93 VAL A C 1
ATOM 704 O O . VAL A 1 93 ? -1.010 -2.716 8.112 1.00 96.00 93 VAL A O 1
ATOM 707 N N . THR A 1 94 ? -0.593 -2.157 10.252 1.00 97.31 94 THR A N 1
ATOM 708 C CA . THR A 1 94 ? 0.579 -1.320 9.960 1.00 97.31 94 THR A CA 1
ATOM 709 C C . THR A 1 94 ? 1.660 -2.117 9.237 1.00 97.31 94 THR A C 1
ATOM 711 O O . THR A 1 94 ? 2.133 -1.702 8.182 1.00 97.31 94 THR A O 1
ATOM 714 N N . ALA A 1 95 ? 2.031 -3.287 9.764 1.00 96.12 95 ALA A N 1
ATOM 715 C CA . ALA A 1 95 ? 3.072 -4.122 9.177 1.00 96.12 95 ALA A CA 1
ATOM 716 C C . ALA A 1 95 ? 2.684 -4.621 7.781 1.00 96.12 95 ALA A C 1
ATOM 718 O O . ALA A 1 95 ? 3.511 -4.582 6.872 1.00 96.12 95 ALA A O 1
ATOM 719 N N . THR A 1 96 ? 1.435 -5.050 7.589 1.00 94.50 96 THR A N 1
ATOM 720 C CA . THR A 1 96 ? 0.959 -5.551 6.293 1.00 94.50 96 THR A CA 1
ATOM 721 C C . THR A 1 96 ? 0.875 -4.429 5.262 1.00 94.50 96 THR A C 1
ATOM 723 O O . THR A 1 96 ? 1.346 -4.607 4.140 1.00 94.50 96 THR A O 1
ATOM 726 N N . PHE A 1 97 ? 0.346 -3.260 5.636 1.00 96.38 97 PHE A N 1
ATOM 727 C CA . PHE A 1 97 ? 0.281 -2.095 4.755 1.00 96.38 97 PHE A CA 1
ATOM 728 C C . PHE A 1 97 ? 1.683 -1.643 4.331 1.00 96.38 97 PHE A C 1
ATOM 730 O O . PHE A 1 97 ? 1.963 -1.557 3.137 1.00 96.38 97 PHE A O 1
ATOM 737 N N . LEU A 1 98 ? 2.597 -1.444 5.290 1.00 97.06 98 LEU A N 1
ATOM 738 C CA . LEU A 1 98 ? 3.968 -1.024 4.992 1.00 97.06 98 LEU A CA 1
ATOM 739 C C . LEU A 1 98 ? 4.711 -2.063 4.149 1.00 97.06 98 LEU A C 1
ATOM 741 O O . LEU A 1 98 ? 5.339 -1.690 3.164 1.00 97.06 98 LEU A O 1
ATOM 745 N N . SER A 1 99 ? 4.587 -3.354 4.471 1.00 95.75 99 SER A N 1
ATOM 746 C CA . SER A 1 99 ? 5.208 -4.421 3.673 1.00 95.75 99 SER A CA 1
ATOM 747 C C . SER A 1 99 ? 4.669 -4.441 2.246 1.00 95.75 99 SER A C 1
ATOM 749 O O . SER A 1 99 ? 5.444 -4.594 1.307 1.00 95.75 99 SER A O 1
ATOM 751 N N . SER A 1 100 ? 3.361 -4.237 2.069 1.00 95.69 100 SER A N 1
ATOM 752 C CA . SER A 1 100 ? 2.731 -4.188 0.746 1.00 95.69 100 SER A CA 1
ATOM 753 C C . SER A 1 100 ? 3.268 -3.015 -0.073 1.00 95.69 100 SER A C 1
ATOM 755 O O . SER A 1 100 ? 3.737 -3.219 -1.188 1.00 95.69 100 SER A O 1
ATOM 757 N N . ILE A 1 101 ? 3.292 -1.804 0.495 1.00 97.06 101 ILE A N 1
ATOM 758 C CA . ILE A 1 101 ? 3.850 -0.625 -0.183 1.00 97.06 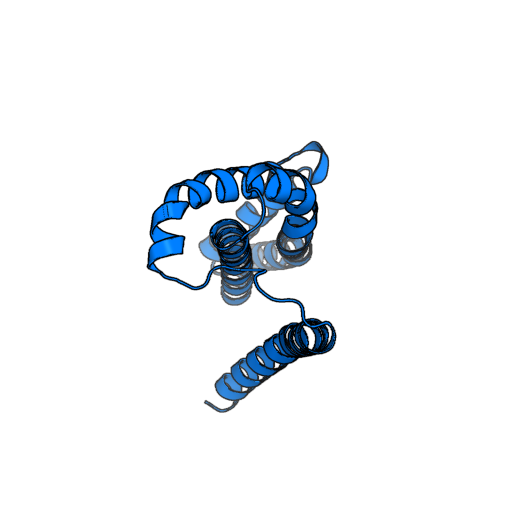101 ILE A CA 1
ATOM 759 C C . ILE A 1 101 ? 5.340 -0.821 -0.488 1.00 97.06 101 ILE A C 1
ATOM 761 O O . ILE A 1 101 ? 5.773 -0.546 -1.603 1.00 97.06 101 ILE A O 1
ATOM 765 N N . SER A 1 102 ? 6.130 -1.349 0.453 1.00 96.38 102 SER A N 1
ATOM 766 C CA . SER A 1 102 ? 7.551 -1.637 0.225 1.00 96.38 102 SER A CA 1
ATOM 767 C C . SER A 1 102 ? 7.768 -2.655 -0.896 1.00 96.38 102 SER A C 1
ATOM 769 O O . SER A 1 102 ? 8.621 -2.435 -1.752 1.00 96.38 102 SER A O 1
ATOM 771 N N . LEU A 1 103 ? 6.986 -3.738 -0.943 1.00 94.81 103 LEU A N 1
ATOM 772 C CA . LEU A 1 103 ? 7.063 -4.735 -2.015 1.00 94.81 103 LEU A CA 1
ATOM 773 C C . LEU A 1 103 ? 6.672 -4.145 -3.374 1.00 94.81 103 LEU A C 1
ATOM 775 O O . LEU A 1 103 ? 7.323 -4.446 -4.374 1.00 94.81 103 LEU A O 1
ATOM 779 N N . LEU A 1 104 ? 5.666 -3.267 -3.425 1.00 95.94 104 LEU A N 1
ATOM 780 C CA . LEU A 1 104 ? 5.302 -2.551 -4.650 1.00 95.94 104 LEU A CA 1
ATOM 781 C C . LEU A 1 104 ? 6.434 -1.627 -5.113 1.00 95.94 104 LEU A C 1
ATOM 783 O O . LEU A 1 104 ? 6.820 -1.672 -6.278 1.00 95.94 104 LEU A O 1
ATOM 787 N N . VAL A 1 105 ? 7.043 -0.859 -4.205 1.00 96.44 105 VAL A N 1
ATOM 788 C CA . VAL A 1 105 ? 8.215 -0.027 -4.523 1.00 96.44 105 VAL A CA 1
ATOM 789 C C . VAL A 1 105 ? 9.370 -0.879 -5.052 1.00 96.44 105 VAL A C 1
ATOM 791 O O . VAL A 1 105 ? 9.968 -0.524 -6.064 1.00 96.44 105 VAL A O 1
ATOM 794 N N . VAL A 1 106 ? 9.660 -2.026 -4.428 1.00 94.50 106 VAL A N 1
ATOM 795 C CA . VAL A 1 106 ? 10.684 -2.968 -4.915 1.00 94.50 106 VAL A CA 1
ATOM 796 C C . VAL A 1 106 ? 10.330 -3.501 -6.306 1.00 94.50 106 VAL A C 1
ATOM 798 O O . VAL A 1 106 ? 11.208 -3.604 -7.158 1.00 94.50 106 VAL A O 1
ATOM 801 N N . THR A 1 107 ? 9.052 -3.773 -6.572 1.00 92.94 107 THR A N 1
ATOM 802 C CA . THR A 1 107 ? 8.565 -4.232 -7.883 1.00 92.94 107 THR A CA 1
ATOM 803 C C . THR A 1 107 ? 8.824 -3.186 -8.971 1.00 92.94 107 THR A C 1
ATOM 805 O O . THR A 1 107 ? 9.341 -3.520 -10.038 1.00 92.94 107 THR A O 1
ATOM 808 N N . TYR A 1 108 ? 8.541 -1.909 -8.698 1.00 94.31 108 TYR A N 1
ATOM 809 C CA . TYR A 1 108 ? 8.841 -0.806 -9.617 1.00 94.31 108 TYR A CA 1
ATOM 810 C C . TYR A 1 108 ? 10.336 -0.516 -9.749 1.00 94.31 108 TYR A C 1
ATOM 812 O O . TYR A 1 108 ? 10.813 -0.145 -10.823 1.00 94.31 108 TYR A O 1
ATOM 820 N N . TRP A 1 109 ? 11.094 -0.705 -8.674 1.00 94.25 109 TRP A N 1
ATOM 821 C CA . TRP A 1 109 ? 12.540 -0.539 -8.679 1.00 94.25 109 TRP A CA 1
ATOM 822 C C . TRP A 1 109 ? 13.230 -1.603 -9.544 1.00 94.25 109 TRP A C 1
ATOM 824 O O . TRP A 1 109 ? 14.074 -1.259 -10.371 1.00 94.25 109 TRP A O 1
ATOM 834 N N . ALA A 1 110 ? 12.816 -2.865 -9.413 1.00 93.06 110 ALA A N 1
ATOM 835 C CA . ALA A 1 110 ? 13.391 -4.014 -10.110 1.00 93.06 110 ALA A CA 1
ATOM 836 C C . ALA A 1 110 ? 12.848 -4.231 -11.533 1.00 93.06 110 ALA A C 1
ATOM 838 O O . ALA A 1 110 ? 13.283 -5.155 -12.219 1.00 93.06 110 ALA A O 1
ATOM 839 N N . THR A 1 111 ? 11.874 -3.440 -11.991 1.00 90.94 111 THR A N 1
ATOM 840 C CA . THR A 1 111 ? 11.221 -3.678 -13.285 1.00 90.94 111 THR A CA 1
ATOM 841 C C . THR A 1 111 ? 12.156 -3.436 -14.477 1.00 90.94 111 THR A C 1
ATOM 843 O O . THR A 1 111 ? 12.906 -2.454 -14.508 1.00 90.94 111 THR A O 1
ATOM 846 N N . SER A 1 112 ? 12.077 -4.314 -15.481 1.00 90.25 112 SER A N 1
ATOM 847 C CA . SER A 1 112 ? 12.758 -4.149 -16.774 1.00 90.25 112 SER A CA 1
ATOM 848 C C . SER A 1 112 ? 11.981 -3.269 -17.762 1.00 90.25 112 SER A C 1
ATOM 850 O O . SER A 1 112 ? 12.540 -2.806 -18.756 1.00 90.25 112 SER A O 1
ATOM 852 N N . TYR A 1 113 ? 10.701 -2.998 -17.489 1.00 89.94 113 TYR A N 1
ATOM 853 C CA . TYR A 1 113 ? 9.866 -2.137 -18.323 1.00 89.94 113 TYR A CA 1
ATOM 854 C C . TYR A 1 113 ? 10.266 -0.656 -18.215 1.00 89.94 113 TYR A C 1
ATOM 856 O O . TYR A 1 113 ? 10.842 -0.234 -17.205 1.00 89.94 113 TYR A O 1
ATOM 864 N N . PRO A 1 114 ? 9.904 0.178 -19.212 1.00 92.44 114 PRO A N 1
ATOM 865 C CA . PRO A 1 114 ? 10.035 1.624 -19.095 1.00 92.44 114 PRO A CA 1
ATOM 866 C C . PRO A 1 114 ? 9.294 2.131 -17.852 1.00 92.44 114 PRO A C 1
ATOM 868 O O . PRO A 1 114 ? 8.073 2.009 -17.749 1.00 92.44 114 PRO A O 1
ATOM 871 N N . PHE A 1 115 ? 10.048 2.699 -16.907 1.00 93.81 115 PHE A N 1
ATOM 872 C CA . PHE A 1 115 ? 9.564 3.028 -15.564 1.00 93.81 115 PHE A CA 1
ATOM 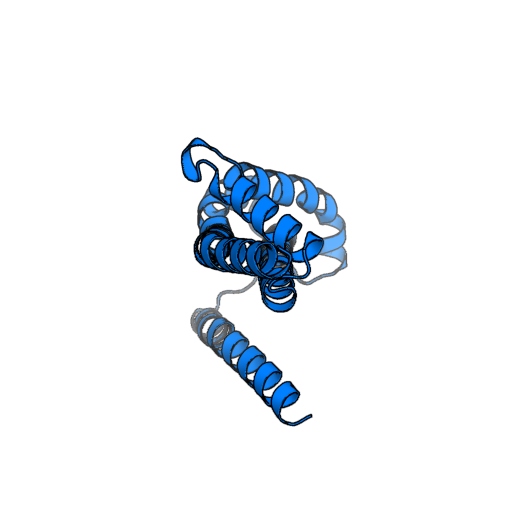873 C C . PHE A 1 115 ? 8.294 3.890 -15.571 1.00 93.81 115 PHE A C 1
ATOM 875 O O . PHE A 1 115 ? 7.313 3.537 -14.923 1.00 93.81 115 PHE A O 1
ATOM 882 N N . ALA A 1 116 ? 8.286 4.977 -16.350 1.00 94.62 116 ALA A N 1
ATOM 883 C CA . ALA A 1 116 ? 7.149 5.895 -16.416 1.00 94.62 116 ALA A CA 1
ATOM 884 C C . ALA A 1 116 ? 5.877 5.217 -16.947 1.00 94.62 116 ALA A C 1
ATOM 886 O O . ALA A 1 116 ? 4.805 5.391 -16.375 1.00 94.62 116 ALA A O 1
ATOM 887 N N . TRP A 1 117 ? 6.004 4.404 -18.001 1.00 95.31 117 TRP A N 1
ATOM 888 C CA . TRP A 1 117 ? 4.877 3.665 -18.567 1.00 95.31 117 TRP A CA 1
ATOM 889 C C . TRP A 1 117 ? 4.332 2.632 -17.579 1.00 95.31 117 TRP A C 1
ATOM 891 O O . TRP A 1 117 ? 3.120 2.542 -17.386 1.00 95.31 117 TRP A O 1
ATOM 901 N N . HIS A 1 118 ? 5.218 1.880 -16.917 1.00 93.38 118 HIS A N 1
ATOM 902 C CA . HIS A 1 118 ? 4.800 0.871 -15.949 1.00 93.38 118 HIS A CA 1
ATOM 903 C C . HIS A 1 118 ? 4.080 1.524 -14.762 1.00 93.38 118 HIS A C 1
ATOM 905 O O . HIS A 1 118 ? 2.996 1.086 -14.393 1.00 93.38 118 HIS A O 1
ATOM 911 N N . LEU A 1 119 ? 4.624 2.615 -14.220 1.00 94.81 119 LEU A N 1
ATOM 912 C CA . LEU A 1 119 ? 4.007 3.342 -13.114 1.00 94.81 119 LEU A CA 1
ATOM 913 C C . LEU A 1 119 ? 2.617 3.886 -13.496 1.00 94.81 119 LEU A C 1
ATOM 915 O O . LEU A 1 119 ? 1.650 3.631 -12.788 1.00 94.81 119 LEU A O 1
ATOM 919 N N . GLN A 1 120 ? 2.488 4.544 -14.654 1.00 93.88 120 GLN A N 1
ATOM 920 C CA . GLN A 1 120 ? 1.220 5.132 -15.116 1.00 93.88 120 GLN A CA 1
ATOM 921 C C . GLN A 1 120 ? 0.122 4.100 -15.401 1.00 93.88 120 GLN A C 1
ATOM 923 O O . GLN A 1 120 ? -1.057 4.409 -15.275 1.00 93.88 120 GLN A O 1
ATOM 928 N N . THR A 1 121 ? 0.487 2.887 -15.817 1.00 94.44 121 THR A N 1
ATOM 929 C CA . THR A 1 121 ? -0.493 1.865 -16.220 1.00 94.44 121 THR A CA 1
ATOM 930 C C . THR A 1 121 ? -0.905 0.927 -15.090 1.00 94.44 121 THR A C 1
ATOM 932 O O . THR A 1 121 ? -1.962 0.299 -15.194 1.00 94.44 121 THR A O 1
ATOM 935 N N . SER A 1 122 ? -0.101 0.808 -14.026 1.00 95.19 122 SER A N 1
ATOM 936 C CA . SER A 1 122 ? -0.349 -0.171 -12.960 1.00 95.19 122 SER A CA 1
ATOM 937 C C . SER A 1 122 ? -0.515 0.406 -11.554 1.00 95.19 122 SER A C 1
ATOM 939 O O . SER A 1 122 ? -1.184 -0.253 -10.760 1.00 95.19 122 SER A O 1
ATOM 941 N N . ALA A 1 123 ? 0.030 1.590 -11.236 1.00 93.94 123 ALA A N 1
ATOM 942 C CA . ALA A 1 123 ? 0.104 2.092 -9.854 1.00 93.94 123 ALA A CA 1
ATOM 943 C C . ALA A 1 123 ? -1.263 2.207 -9.168 1.00 93.94 123 ALA A C 1
ATOM 945 O O . ALA A 1 123 ? -1.430 1.698 -8.059 1.00 93.94 123 ALA A O 1
ATOM 946 N N . ASP A 1 124 ? -2.241 2.788 -9.861 1.00 93.12 124 ASP A N 1
ATOM 947 C CA . ASP A 1 124 ? -3.630 2.893 -9.403 1.00 93.12 124 ASP A CA 1
ATOM 948 C C . ASP A 1 124 ? -4.210 1.512 -9.024 1.00 93.12 124 ASP A C 1
ATOM 950 O O . ASP A 1 124 ? -4.669 1.273 -7.910 1.00 93.12 124 ASP A O 1
ATOM 954 N N . ARG A 1 125 ? -4.045 0.507 -9.888 1.00 94.31 125 ARG A N 1
ATOM 955 C CA . ARG A 1 125 ? -4.636 -0.825 -9.668 1.00 94.31 125 ARG A CA 1
ATOM 956 C C . ARG A 1 125 ? -4.013 -1.580 -8.500 1.00 94.31 125 ARG A C 1
ATOM 958 O O . ARG A 1 125 ? -4.703 -2.331 -7.813 1.00 94.31 125 ARG A O 1
ATOM 965 N N . VAL A 1 126 ? -2.703 -1.446 -8.302 1.00 95.50 126 VAL A N 1
ATOM 966 C CA . VAL A 1 126 ? -1.986 -2.236 -7.290 1.00 95.50 126 VAL A CA 1
ATOM 967 C C . VAL A 1 126 ? -2.108 -1.648 -5.886 1.00 95.50 126 VAL A C 1
ATOM 969 O O . VAL A 1 126 ? -2.004 -2.396 -4.913 1.00 95.50 126 VAL A O 1
ATOM 972 N N . VAL A 1 127 ? -2.365 -0.341 -5.758 1.00 96.19 127 VAL A N 1
ATOM 973 C CA . VAL A 1 127 ? -2.535 0.307 -4.448 1.00 96.19 127 VAL A CA 1
ATOM 974 C C . VAL A 1 127 ? -3.910 0.027 -3.823 1.00 96.19 127 VAL A C 1
ATOM 976 O O . VAL A 1 127 ? -4.052 0.072 -2.601 1.00 96.19 127 VAL A O 1
ATOM 979 N N . VAL A 1 128 ? -4.901 -0.373 -4.627 1.00 96.44 128 VAL A N 1
ATOM 980 C CA . VAL A 1 128 ? -6.259 -0.734 -4.177 1.00 96.44 128 VAL A CA 1
ATOM 981 C C . VAL A 1 128 ? -6.236 -1.751 -3.031 1.00 96.44 128 VAL A C 1
ATOM 983 O O . VAL A 1 128 ? -6.880 -1.552 -2.004 1.00 96.44 128 VAL A O 1
ATOM 986 N N . ALA A 1 129 ? -5.482 -2.844 -3.171 1.00 95.50 129 ALA A N 1
ATOM 987 C CA . ALA A 1 129 ? -5.482 -3.934 -2.194 1.00 95.50 129 ALA A CA 1
ATOM 988 C C . ALA A 1 129 ? -5.028 -3.502 -0.779 1.00 95.50 129 ALA A C 1
ATOM 990 O O . ALA A 1 129 ? -5.769 -3.757 0.178 1.00 95.50 129 ALA A O 1
ATOM 991 N N . PRO A 1 130 ? -3.868 -2.834 -0.590 1.00 96.62 130 PRO A N 1
ATOM 992 C CA . PRO A 1 130 ? -3.476 -2.351 0.733 1.00 96.62 130 PRO A CA 1
ATOM 993 C C . PRO A 1 130 ? -4.416 -1.268 1.284 1.00 96.62 130 PRO A C 1
ATOM 995 O O . PRO A 1 130 ? -4.621 -1.225 2.497 1.00 96.62 130 PRO A O 1
ATOM 998 N N . ILE A 1 131 ? -5.034 -0.435 0.439 1.00 96.81 131 ILE A N 1
ATOM 999 C CA . ILE A 1 131 ? -6.030 0.548 0.899 1.00 96.81 131 ILE A CA 1
ATOM 1000 C C . ILE A 1 131 ? -7.290 -0.154 1.405 1.00 96.81 131 ILE A C 1
ATOM 1002 O O . ILE A 1 131 ? -7.771 0.168 2.489 1.00 96.81 131 ILE A O 1
ATOM 1006 N N . LEU A 1 132 ? -7.800 -1.152 0.678 1.00 97.00 132 LEU A N 1
ATOM 1007 C CA . LEU A 1 132 ? -8.971 -1.923 1.096 1.00 97.00 132 LEU A CA 1
ATOM 1008 C C . LEU A 1 132 ? -8.728 -2.683 2.402 1.00 97.00 132 LEU A C 1
ATOM 1010 O O . LEU A 1 132 ? -9.625 -2.743 3.241 1.00 97.00 132 LEU A O 1
ATOM 1014 N N . LEU A 1 133 ? -7.518 -3.207 2.624 1.00 96.44 133 LEU A N 1
ATOM 1015 C CA . LEU A 1 133 ? -7.140 -3.790 3.915 1.00 96.44 133 LEU A CA 1
ATOM 1016 C C . LEU A 1 133 ? -7.330 -2.782 5.058 1.00 96.44 133 LEU A C 1
ATOM 1018 O O . LEU A 1 133 ? -7.933 -3.110 6.082 1.00 96.44 133 LEU A O 1
ATOM 1022 N N . VAL A 1 134 ? -6.826 -1.556 4.881 1.00 97.56 134 VAL A N 1
ATOM 1023 C CA . VAL A 1 134 ? -6.992 -0.476 5.861 1.00 97.56 134 VAL A CA 1
ATOM 1024 C C . VAL A 1 134 ? -8.472 -0.130 6.017 1.00 97.56 134 VAL A C 1
ATOM 1026 O O . VAL A 1 134 ? -8.962 -0.084 7.144 1.00 97.56 134 VAL A O 1
ATOM 1029 N N . ALA A 1 135 ? -9.207 0.034 4.916 1.00 97.19 135 ALA A N 1
ATOM 1030 C CA . ALA A 1 135 ? -10.628 0.372 4.914 1.00 97.19 135 ALA A CA 1
ATOM 1031 C C . ALA A 1 135 ? -11.467 -0.631 5.721 1.00 97.19 135 ALA A C 1
ATOM 1033 O O . ALA A 1 135 ? -12.235 -0.240 6.597 1.00 97.19 135 ALA A O 1
ATOM 1034 N N . VAL A 1 136 ? -11.273 -1.928 5.469 1.00 98.06 136 VAL A N 1
ATOM 1035 C CA . VAL A 1 136 ? -12.028 -3.017 6.106 1.00 98.06 136 VAL A CA 1
ATOM 1036 C C . VAL A 1 136 ? -11.713 -3.129 7.598 1.00 98.06 136 VAL A C 1
ATOM 1038 O O . VAL A 1 136 ? -12.604 -3.410 8.398 1.00 98.06 136 VAL A O 1
ATOM 1041 N N . LEU A 1 137 ? -10.461 -2.894 8.001 1.00 97.75 137 LEU A N 1
ATOM 1042 C CA . LEU A 1 137 ? -10.039 -3.043 9.398 1.00 97.75 137 LEU A CA 1
ATOM 1043 C C . LEU A 1 137 ? -10.188 -1.764 10.230 1.00 97.75 137 LEU A C 1
ATOM 1045 O O . LEU A 1 137 ? -10.159 -1.830 11.460 1.00 97.75 137 LEU A O 1
ATOM 1049 N N . THR A 1 138 ? -10.403 -0.615 9.590 1.00 97.69 138 THR A N 1
ATOM 1050 C CA . THR A 1 138 ? -10.675 0.664 10.262 1.00 97.69 138 THR A CA 1
ATOM 1051 C C . THR A 1 138 ? -11.842 0.584 11.257 1.00 97.69 138 THR A C 1
ATOM 1053 O O . THR A 1 138 ? -11.619 0.925 12.422 1.00 97.69 138 THR A O 1
ATOM 1056 N N . PRO A 1 139 ? -13.055 0.101 10.899 1.00 97.38 139 PRO A N 1
ATOM 1057 C CA . PRO A 1 139 ? -14.161 0.019 11.858 1.00 97.38 139 PRO A CA 1
ATOM 1058 C C . PRO A 1 139 ? -13.849 -0.897 13.050 1.00 97.38 139 PRO A C 1
ATOM 1060 O O . PRO A 1 139 ? -14.189 -0.557 14.180 1.00 97.38 139 PRO A O 1
ATOM 1063 N N . VAL A 1 140 ? -13.127 -2.002 12.832 1.00 96.88 140 VAL A N 1
ATOM 1064 C CA . VAL A 1 140 ? -12.717 -2.936 13.898 1.00 96.88 140 VAL A CA 1
ATOM 1065 C C . VAL A 1 140 ? -11.763 -2.266 14.895 1.00 96.88 140 VAL A C 1
ATOM 1067 O O . VAL A 1 140 ? -11.877 -2.450 16.112 1.00 96.88 140 VAL A O 1
ATOM 1070 N N . LEU A 1 141 ? -10.812 -1.471 14.393 1.00 96.81 141 LEU A N 1
ATOM 1071 C CA . LEU A 1 141 ? -9.890 -0.706 15.233 1.00 96.81 141 LEU A CA 1
ATOM 1072 C C . LEU A 1 141 ? -10.626 0.380 16.025 1.00 96.81 141 LEU A C 1
ATOM 1074 O O . LEU A 1 141 ? -10.396 0.508 17.227 1.00 96.81 141 LEU A O 1
ATOM 1078 N N . LEU A 1 142 ? -11.532 1.122 15.381 1.00 97.00 142 LEU A N 1
ATOM 1079 C CA . LEU A 1 142 ? -12.310 2.173 16.038 1.00 97.00 142 LEU A CA 1
ATOM 1080 C C . LEU A 1 142 ? -13.233 1.615 17.125 1.00 97.00 142 LEU A C 1
ATOM 1082 O O . LEU A 1 142 ? -13.241 2.143 18.234 1.00 97.00 142 LEU A O 1
ATOM 1086 N N . GLU A 1 143 ? -13.944 0.520 16.858 1.00 96.94 143 GLU A N 1
ATOM 1087 C CA . GLU A 1 143 ? -14.780 -0.149 17.860 1.00 96.94 143 GLU A CA 1
ATOM 1088 C C . GLU A 1 143 ? -13.955 -0.575 19.084 1.00 96.94 143 GLU A C 1
ATOM 1090 O O . GLU A 1 143 ? -14.356 -0.356 20.229 1.00 96.94 143 GLU A O 1
ATOM 1095 N N . SER A 1 144 ? -12.763 -1.128 18.852 1.00 94.38 144 SER A N 1
ATOM 1096 C CA . SER A 1 144 ? -11.858 -1.533 19.931 1.00 94.38 144 SER A CA 1
ATOM 1097 C C . SER A 1 144 ? -11.410 -0.345 20.790 1.00 94.38 144 SER A C 1
ATOM 1099 O O . SER A 1 144 ? -11.312 -0.469 22.011 1.00 94.38 144 SER A O 1
ATOM 1101 N N . VAL A 1 145 ? -11.142 0.806 20.165 1.00 95.25 145 VAL A N 1
ATOM 1102 C CA . VAL A 1 145 ? -10.779 2.050 20.861 1.00 95.25 145 VAL A CA 1
ATOM 1103 C C . VAL A 1 145 ? -11.948 2.577 21.694 1.00 95.25 145 VAL A C 1
ATOM 1105 O O . VAL A 1 145 ? -11.743 2.942 22.851 1.00 95.25 145 VAL A O 1
ATOM 1108 N N . LEU A 1 146 ? -13.164 2.583 21.141 1.00 95.50 146 LEU A N 1
ATOM 1109 C CA . LEU A 1 146 ? -14.363 3.046 21.845 1.00 95.50 146 LEU A CA 1
ATOM 1110 C C . LEU A 1 146 ? -14.631 2.211 23.105 1.00 95.50 146 LEU A C 1
ATOM 1112 O O . LEU A 1 146 ? -14.755 2.772 24.192 1.00 95.50 146 LEU A O 1
ATOM 1116 N N 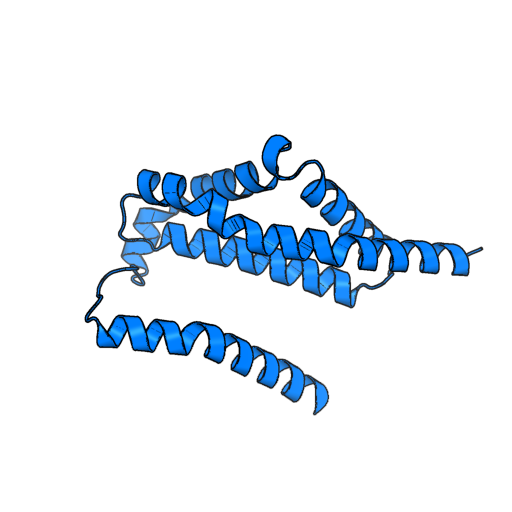. ARG A 1 147 ? -14.595 0.876 22.987 1.00 93.88 147 ARG A N 1
ATOM 1117 C CA . ARG A 1 147 ? -14.775 -0.042 24.127 1.00 93.88 147 ARG A CA 1
ATOM 1118 C C . ARG A 1 147 ? -13.713 0.150 25.215 1.00 93.88 147 ARG A C 1
ATOM 1120 O O . ARG A 1 147 ? -14.015 0.076 26.403 1.00 93.88 147 ARG A O 1
ATOM 1127 N N . ALA A 1 148 ? -12.462 0.416 24.833 1.00 91.56 148 ALA A N 1
ATOM 1128 C CA . ALA A 1 148 ? -11.403 0.697 25.803 1.00 91.56 148 ALA A CA 1
ATOM 1129 C C . ALA A 1 148 ? -11.666 2.001 26.582 1.00 91.56 148 ALA A C 1
ATOM 1131 O O . ALA A 1 148 ? -11.428 2.053 27.791 1.00 91.56 148 ALA A O 1
ATOM 1132 N N . GLY A 1 149 ? -12.203 3.026 25.913 1.00 88.75 149 GLY A N 1
ATOM 1133 C CA . GLY A 1 149 ? -12.587 4.292 26.541 1.00 88.75 149 GLY A CA 1
ATOM 1134 C C . GLY A 1 149 ? -13.759 4.174 27.523 1.00 88.75 149 GLY A C 1
ATOM 1135 O O . GLY A 1 149 ? -13.781 4.886 28.523 1.00 88.75 149 GLY A O 1
ATOM 1136 N N . GLU A 1 150 ? -14.704 3.261 27.284 1.00 90.56 150 GLU A N 1
ATOM 1137 C CA . GLU A 1 150 ? -15.808 2.981 28.218 1.00 90.56 150 GLU A CA 1
ATOM 1138 C C . GLU A 1 150 ? -15.317 2.312 29.506 1.00 90.56 150 GLU A C 1
ATOM 1140 O O . GLU A 1 150 ? -15.777 2.662 30.584 1.00 90.56 150 GLU A O 1
ATOM 1145 N N . SER A 1 151 ? -14.332 1.411 29.417 1.00 82.00 151 SER A N 1
ATOM 1146 C CA . SER A 1 151 ? -13.790 0.693 30.585 1.00 82.00 151 SER A CA 1
ATOM 1147 C C . SER A 1 151 ? -12.974 1.554 31.559 1.00 82.00 151 SER A C 1
ATOM 1149 O O . SER A 1 151 ? -12.640 1.102 32.651 1.00 82.00 151 SER A O 1
ATOM 1151 N N . THR A 1 152 ? -12.599 2.767 31.146 1.00 75.38 152 THR A N 1
ATOM 1152 C CA . THR A 1 152 ? -11.806 3.706 31.956 1.00 75.38 152 THR A CA 1
ATOM 1153 C C . THR A 1 152 ? -12.654 4.776 32.648 1.00 75.38 152 THR A C 1
ATOM 1155 O O . THR A 1 152 ? -12.091 5.594 33.377 1.00 75.38 152 THR A O 1
ATOM 1158 N N . ARG A 1 153 ? -13.976 4.782 32.428 1.00 64.88 153 ARG A N 1
ATOM 1159 C CA . ARG A 1 153 ? -14.948 5.618 33.148 1.00 64.88 153 ARG A CA 1
ATOM 1160 C C . ARG A 1 153 ? -15.611 4.828 34.267 1.00 64.88 153 ARG A C 1
ATOM 1162 O O . ARG A 1 153 ? -15.894 5.468 35.300 1.00 64.88 153 ARG A O 1
#

Sequence (153 aa):
MRTTCEVLAAGVVSALLGIVPWAIWIRAHGIHGVYHADLAELGRHVHRIAPSLASLLGHGFDPLEWLLVLPTGIAAVLLAYRFGAARRTAAFVTATFLSSISLLVVTYWATSYPFAWHLQTSADRVVVAPILLVAVLTPVLLESVLRAGESTR